Protein AF-A0AAP2G353-F1 (afdb_monomer)

Secondary structure (DSSP, 8-state):
--------------------------------------------EEEEEEEE--SSSSEEEEEEEEETTTT-SEEEEEEEEEEES-TTS-EEEEEEEEEEEEEPTTSS-EEEEEEETT--EEEEEEPTTS-EEEB-TTS-B--SSS--EEEE-

pLDDT: mean 81.73, std 21.87, range [34.41, 98.81]

Organism: NCBI:txid702568

Radius of gyration: 32.62 Å; Cα contacts (8 Å, |Δi|>4): 270; chains: 1; bounding box: 75×42×90 Å

Solvent-accessible surface area (backbone atoms only — not comparable to full-atom values): 9523 Å² total; per-residue (Å²): 134,86,91,84,92,84,84,88,81,91,85,90,86,86,89,83,88,84,82,92,77,94,76,80,92,75,98,78,83,75,83,79,76,80,78,78,76,75,70,79,71,74,81,51,60,49,46,33,40,32,61,30,83,40,97,83,32,73,26,30,41,39,38,40,34,32,36,42,58,95,82,38,61,48,39,47,35,47,36,40,42,32,38,34,66,32,99,91,44,68,45,77,45,79,47,44,37,42,35,40,61,42,70,41,87,101,48,91,47,39,31,41,38,38,38,30,81,87,68,52,76,47,35,28,38,56,42,99,86,64,30,37,32,56,33,41,98,86,62,43,82,64,92,64,95,68,60,50,53,25,41,60,113

Foldseek 3Di:
DDDDDDDDDDDDDDDDDDDDDDDDDDPPDDPDPPPPPPDPPPFAKWKWWDWFDDPQARTWTWIKIFTCVVPDQKDKMKIWTWGAHHPVGIDIDIWIDMWGWDADPPDNWIKIWGQTPVRDIWIWTQDPVRKIFTDDPVNHRDPDPTGRIIGID

InterPro domains:
  IPR007298 NlpE-like, N-terminal domain [PF04170] (48-144)

Mean predicted aligned error: 13.85 Å

Nearest PDB structures (foldseek):
  8t0b-assembly1_A  TM=6.030E-01  e=3.274E-01  Burkholderia pseudomallei
  2jgs-assembly1_D  TM=2.485E-01  e=3.274E-01  Gallus gallus
  2wqa-assembly1_F  TM=3.757E-01  e=2.138E+00  Homo sapiens

Structure (mmCIF, N/CA/C/O backbone):
data_AF-A0AAP2G353-F1
#
_entry.id   AF-A0AAP2G353-F1
#
loop_
_atom_site.group_PDB
_atom_site.id
_atom_site.type_symbol
_atom_site.label_atom_id
_atom_site.label_alt_id
_atom_site.label_comp_id
_atom_site.label_asym_id
_atom_site.label_entity_id
_atom_site.label_seq_id
_atom_site.pdbx_PDB_ins_code
_atom_site.Cartn_x
_atom_site.Cartn_y
_atom_site.Cartn_z
_atom_site.occupancy
_atom_site.B_iso_or_equiv
_atom_site.auth_seq_id
_atom_site.auth_comp_id
_atom_site.auth_asym_id
_atom_site.auth_atom_id
_atom_site.pdbx_PDB_model_num
ATOM 1 N N . MET A 1 1 ? 21.482 29.317 71.791 1.00 37.72 1 MET A N 1
ATOM 2 C CA . MET A 1 1 ? 22.843 29.745 71.408 1.00 37.72 1 MET A CA 1
ATOM 3 C C . MET A 1 1 ? 23.667 28.510 71.078 1.00 37.72 1 MET A C 1
ATOM 5 O O . MET A 1 1 ? 23.858 27.698 71.962 1.00 37.72 1 MET A O 1
ATOM 9 N N . LYS A 1 2 ? 24.090 28.414 69.809 1.00 36.09 2 LYS A N 1
ATOM 10 C CA . LYS A 1 2 ? 25.404 27.967 69.304 1.00 36.09 2 LYS A CA 1
ATOM 11 C C . LYS A 1 2 ? 25.924 26.548 69.633 1.00 36.09 2 LYS A C 1
ATOM 13 O O . LYS A 1 2 ? 26.152 26.178 70.773 1.00 36.09 2 LYS A O 1
ATOM 18 N N . THR A 1 3 ? 26.179 25.845 68.532 1.00 42.16 3 THR A N 1
ATOM 19 C CA . THR A 1 3 ? 27.002 24.652 68.266 1.00 42.16 3 THR A CA 1
ATOM 20 C C . THR A 1 3 ? 28.447 24.703 68.786 1.00 42.16 3 THR A C 1
ATOM 22 O O . THR A 1 3 ? 29.030 25.785 68.776 1.00 42.16 3 THR A O 1
ATOM 25 N N . ALA A 1 4 ? 29.036 23.528 69.070 1.00 44.66 4 ALA A N 1
ATOM 26 C CA . ALA A 1 4 ? 30.378 23.031 68.660 1.00 44.66 4 ALA A CA 1
ATOM 27 C C . ALA A 1 4 ? 30.780 21.866 69.605 1.00 44.66 4 ALA A C 1
ATOM 29 O O . ALA A 1 4 ? 30.671 22.023 70.813 1.00 44.66 4 ALA A O 1
ATOM 30 N N . LEU A 1 5 ? 31.035 20.625 69.171 1.00 53.66 5 LEU A N 1
ATOM 31 C CA . LEU A 1 5 ? 32.110 20.097 68.311 1.00 53.66 5 LEU A CA 1
ATOM 32 C C . LEU A 1 5 ? 33.466 19.998 69.034 1.00 53.66 5 LEU A C 1
ATOM 34 O O . LEU A 1 5 ? 34.157 20.999 69.143 1.00 53.66 5 LEU A O 1
ATOM 38 N N . THR A 1 6 ? 33.837 18.777 69.445 1.00 47.19 6 THR A N 1
ATOM 39 C CA . THR A 1 6 ? 35.203 18.239 69.675 1.00 47.19 6 THR A CA 1
ATOM 40 C C . THR A 1 6 ? 35.042 16.707 69.783 1.00 47.19 6 THR A C 1
ATOM 42 O O . THR A 1 6 ? 34.263 16.236 70.599 1.00 47.19 6 THR A O 1
ATOM 45 N N . SER A 1 7 ? 35.477 15.834 68.873 1.00 42.84 7 SER A N 1
ATOM 46 C CA . SER A 1 7 ? 36.767 15.555 68.222 1.00 42.84 7 SER A CA 1
ATOM 47 C C . SER A 1 7 ? 37.838 14.917 69.126 1.00 42.84 7 SER A C 1
ATOM 49 O O . SER A 1 7 ? 38.440 15.605 69.943 1.00 42.84 7 SER A O 1
ATOM 51 N N . THR A 1 8 ? 38.111 13.635 68.805 1.00 51.09 8 THR A N 1
ATOM 52 C CA . THR A 1 8 ? 39.390 12.874 68.884 1.00 51.09 8 THR A CA 1
ATOM 53 C C . THR A 1 8 ? 39.876 12.454 70.291 1.00 51.09 8 THR A C 1
ATOM 55 O O . THR A 1 8 ? 39.789 13.231 71.228 1.00 51.09 8 THR A O 1
ATOM 58 N N . VAL A 1 9 ? 40.348 11.225 70.573 1.00 49.12 9 VAL A N 1
ATOM 59 C CA . VAL A 1 9 ? 41.568 10.506 70.106 1.00 49.12 9 VAL A CA 1
ATOM 60 C C . VAL A 1 9 ? 41.475 9.043 70.632 1.00 49.12 9 VAL A C 1
ATOM 62 O O . VAL A 1 9 ? 41.136 8.862 71.794 1.00 49.12 9 VAL A O 1
ATOM 65 N N . ILE A 1 10 ? 41.478 8.001 69.780 1.00 55.53 10 ILE A N 1
ATOM 66 C CA . ILE A 1 10 ? 42.587 7.058 69.438 1.00 55.53 10 ILE A CA 1
ATOM 67 C C . ILE A 1 10 ? 43.165 6.271 70.646 1.00 55.53 10 ILE A C 1
ATOM 69 O O . ILE A 1 10 ? 43.566 6.908 71.610 1.00 55.53 10 ILE A O 1
ATOM 73 N N . LEU A 1 11 ? 43.295 4.924 70.556 1.00 49.25 11 LEU A N 1
ATOM 74 C CA . LEU A 1 11 ? 44.585 4.169 70.531 1.00 49.25 11 LEU A CA 1
ATOM 75 C C . LEU A 1 11 ? 44.462 2.635 70.811 1.00 49.25 11 LEU A C 1
ATOM 77 O O . LEU A 1 11 ? 43.963 2.253 71.860 1.00 49.25 11 LEU A O 1
ATOM 81 N N . LEU A 1 12 ? 45.045 1.834 69.889 1.00 51.44 12 LEU A N 1
ATOM 82 C CA . LEU A 1 12 ? 45.759 0.523 69.987 1.00 51.44 12 LEU A CA 1
ATOM 83 C C . LEU A 1 12 ? 45.083 -0.704 70.644 1.00 51.44 12 LEU A C 1
ATOM 85 O O . LEU A 1 12 ? 44.436 -0.593 71.667 1.00 51.44 12 LEU A O 1
ATOM 89 N N . GLY A 1 13 ? 45.268 -1.955 70.206 1.00 48.94 13 GLY A N 1
ATOM 90 C CA . GLY A 1 13 ? 46.153 -2.641 69.247 1.00 48.94 13 GLY A CA 1
ATOM 91 C C . GLY A 1 13 ? 45.751 -4.138 69.268 1.00 48.94 13 GLY A C 1
ATOM 92 O O . GLY A 1 13 ? 45.036 -4.562 70.168 1.00 48.94 13 GLY A O 1
ATOM 93 N N . LEU A 1 14 ? 46.078 -4.975 68.286 1.00 56.44 14 LEU A N 1
ATOM 94 C CA . LEU A 1 14 ? 47.380 -5.631 68.173 1.00 56.44 14 LEU A CA 1
ATOM 95 C C . LEU A 1 14 ? 47.614 -6.142 66.745 1.00 56.44 14 LEU A C 1
ATOM 97 O O . LEU A 1 14 ? 46.710 -6.624 66.066 1.00 56.44 14 LEU A O 1
ATOM 101 N N . LEU A 1 15 ? 48.878 -6.025 66.355 1.00 53.44 15 LEU A N 1
ATOM 102 C CA . LEU A 1 15 ? 49.497 -6.491 65.126 1.00 53.44 15 LEU A CA 1
ATOM 103 C C . LEU A 1 15 ? 49.739 -8.007 65.145 1.00 53.44 15 LEU A C 1
ATOM 105 O O . LEU A 1 15 ? 50.197 -8.543 66.152 1.00 53.44 15 LEU A O 1
ATOM 109 N N . ALA A 1 16 ? 49.590 -8.638 63.981 1.00 41.97 16 ALA A N 1
ATOM 110 C CA . ALA A 1 16 ? 50.463 -9.719 63.529 1.00 41.97 16 ALA A CA 1
ATOM 111 C C . ALA A 1 16 ? 50.714 -9.536 62.018 1.00 41.97 16 ALA A C 1
ATOM 113 O O . ALA A 1 16 ? 49.772 -9.445 61.234 1.00 41.97 16 ALA A O 1
ATOM 114 N N . CYS A 1 17 ? 51.989 -9.400 61.647 1.00 54.00 17 CYS A N 1
ATOM 115 C CA . CYS A 1 17 ? 52.509 -9.373 60.276 1.00 54.00 17 CYS A CA 1
ATOM 116 C C . CYS A 1 17 ? 52.632 -10.799 59.708 1.00 54.00 17 CYS A C 1
ATOM 118 O O . CYS A 1 17 ? 52.832 -11.717 60.493 1.00 54.00 17 CYS A O 1
ATOM 120 N N . GLU A 1 18 ? 52.631 -10.959 58.374 1.00 44.03 18 GLU A N 1
ATOM 121 C CA . GLU A 1 18 ? 53.805 -11.467 57.625 1.00 44.03 18 GLU A CA 1
ATOM 122 C C . GLU A 1 18 ? 53.631 -11.306 56.086 1.00 44.03 18 GLU A C 1
ATOM 124 O O . GLU A 1 18 ? 52.578 -11.587 55.522 1.00 44.03 18 GLU A O 1
ATOM 129 N N . SER A 1 19 ? 54.702 -10.820 55.444 1.00 40.66 19 SER A N 1
ATOM 130 C CA . SER A 1 19 ? 55.177 -10.982 54.049 1.00 40.66 19 SER A CA 1
ATOM 131 C C . SER A 1 19 ? 54.248 -10.856 52.819 1.00 40.66 19 SER A C 1
ATOM 133 O O . SER A 1 19 ? 53.625 -11.803 52.354 1.00 40.66 19 SER A O 1
ATOM 135 N N . LYS A 1 20 ? 54.343 -9.677 52.192 1.00 47.66 20 LYS A N 1
ATOM 136 C CA . LYS A 1 20 ? 54.650 -9.397 50.770 1.00 47.66 20 LYS A CA 1
ATOM 137 C C . LYS A 1 20 ? 54.786 -10.605 49.815 1.00 47.66 20 LYS A C 1
ATOM 139 O O . LYS A 1 20 ? 55.815 -11.260 49.866 1.00 47.66 20 LYS A O 1
ATOM 144 N N . GLU A 1 21 ? 53.878 -10.712 48.835 1.00 45.84 21 GLU A N 1
ATOM 145 C CA . GLU A 1 21 ? 54.185 -11.019 47.423 1.00 45.84 21 GLU A CA 1
ATOM 146 C C . GLU A 1 21 ? 53.210 -10.274 46.490 1.00 45.84 21 GLU A C 1
ATOM 148 O O . GLU A 1 21 ? 51.998 -10.254 46.688 1.00 45.84 21 GLU A O 1
ATOM 153 N N . THR A 1 22 ? 53.756 -9.598 45.480 1.00 47.44 22 THR A N 1
ATOM 154 C CA . THR A 1 22 ? 53.028 -9.036 44.337 1.00 47.44 22 THR A CA 1
ATOM 155 C C . THR A 1 22 ? 52.411 -10.156 43.506 1.00 47.44 22 THR A C 1
ATOM 157 O O . THR A 1 22 ? 53.167 -10.938 42.942 1.00 47.44 22 THR A O 1
ATOM 160 N N . HIS A 1 23 ? 51.085 -10.198 43.337 1.00 34.41 23 HIS A N 1
ATOM 161 C CA . HIS A 1 23 ? 50.465 -11.005 42.281 1.00 34.41 23 HIS A CA 1
ATOM 162 C C . HIS A 1 23 ? 49.157 -10.372 41.764 1.00 34.41 23 HIS A C 1
ATOM 164 O O . HIS A 1 23 ? 48.163 -10.273 42.472 1.00 34.41 23 HIS A O 1
ATOM 170 N N . HIS A 1 24 ? 49.235 -9.897 40.520 1.00 35.91 24 HIS A N 1
ATOM 171 C CA . HIS A 1 24 ? 48.203 -9.772 39.484 1.00 35.91 24 HIS A CA 1
ATOM 172 C C . HIS A 1 24 ? 46.718 -9.708 39.900 1.00 35.91 24 HIS A C 1
ATOM 174 O O . HIS A 1 24 ? 46.110 -10.703 40.286 1.00 35.91 24 HIS A O 1
ATOM 180 N N . THR A 1 25 ? 46.102 -8.549 39.645 1.00 37.38 25 THR A N 1
ATOM 181 C CA . THR A 1 25 ? 44.652 -8.377 39.477 1.00 37.38 25 THR A CA 1
ATOM 182 C C . THR A 1 25 ? 44.080 -9.454 38.550 1.00 37.38 25 THR A C 1
ATOM 184 O O . THR A 1 25 ? 44.423 -9.491 37.368 1.00 37.38 25 THR A O 1
ATOM 187 N N . SER A 1 26 ? 43.169 -10.280 39.068 1.00 42.38 26 SER A N 1
ATOM 188 C CA . SER A 1 26 ? 42.239 -11.069 38.256 1.00 42.38 26 SER A CA 1
ATOM 189 C C . SER A 1 26 ? 40.837 -10.455 38.378 1.00 42.38 26 SER A C 1
ATOM 191 O O . SER A 1 26 ? 40.311 -10.361 39.489 1.00 42.38 26 SER A O 1
ATOM 193 N N . PRO A 1 27 ? 40.230 -9.988 37.276 1.00 41.75 27 PRO A N 1
ATOM 194 C CA . PRO A 1 27 ? 38.911 -9.371 37.270 1.00 41.75 27 PRO A CA 1
ATOM 195 C C . PRO A 1 27 ? 37.835 -10.460 37.216 1.00 41.75 27 PRO A C 1
ATOM 197 O O . PRO A 1 27 ? 37.289 -10.754 36.156 1.00 41.75 27 PRO A O 1
ATOM 200 N N . ALA A 1 28 ? 37.539 -11.084 38.352 1.00 46.34 28 ALA A N 1
ATOM 201 C CA . ALA A 1 28 ? 36.513 -12.120 38.435 1.00 46.34 28 ALA A CA 1
ATOM 202 C C . ALA A 1 28 ? 35.732 -12.047 39.752 1.00 46.34 28 ALA A C 1
ATOM 204 O O . ALA A 1 28 ? 35.604 -13.041 40.452 1.00 46.34 28 ALA A O 1
ATOM 205 N N . ASP A 1 29 ? 35.208 -10.868 40.084 1.00 45.56 29 ASP A N 1
ATOM 206 C CA . ASP A 1 29 ? 34.018 -10.776 40.933 1.00 45.56 29 ASP A CA 1
ATOM 207 C C . ASP A 1 29 ? 33.260 -9.483 40.603 1.00 45.56 29 ASP A C 1
ATOM 209 O O . ASP A 1 29 ? 33.423 -8.434 41.224 1.00 45.56 29 ASP A O 1
ATOM 213 N N . ARG A 1 30 ? 32.510 -9.519 39.497 1.00 48.81 30 ARG A N 1
ATOM 214 C CA . ARG A 1 30 ? 31.471 -8.527 39.218 1.00 48.81 30 ARG A CA 1
ATOM 215 C C . ARG A 1 30 ? 30.159 -9.172 39.617 1.00 48.81 30 ARG A C 1
ATOM 217 O O . ARG A 1 30 ? 29.706 -10.099 38.945 1.00 48.81 30 ARG A O 1
ATOM 224 N N . GLN A 1 31 ? 29.584 -8.672 40.707 1.00 51.06 31 GLN A N 1
ATOM 225 C CA . GLN A 1 31 ? 28.203 -8.930 41.088 1.00 51.06 31 GLN A CA 1
ATOM 226 C C . GLN A 1 31 ? 27.328 -8.782 39.837 1.00 51.06 31 GLN A C 1
ATOM 228 O O . GLN A 1 31 ? 27.306 -7.727 39.202 1.00 51.06 31 GLN A O 1
ATOM 233 N N . ARG A 1 32 ? 26.681 -9.883 39.440 1.00 51.81 32 ARG A N 1
ATOM 234 C CA . ARG A 1 32 ? 25.669 -9.892 38.386 1.00 51.81 32 ARG A CA 1
ATOM 235 C C . ARG A 1 32 ? 24.468 -9.119 38.904 1.00 51.81 32 ARG A C 1
ATOM 237 O O . ARG A 1 32 ? 23.669 -9.643 39.671 1.00 51.81 32 ARG A O 1
ATOM 244 N N . GLU A 1 33 ? 24.371 -7.872 38.484 1.00 58.88 33 GLU A N 1
ATOM 245 C CA . GLU A 1 33 ? 23.101 -7.177 38.401 1.00 58.88 33 GLU A CA 1
ATOM 246 C C . GLU A 1 33 ? 22.313 -7.879 37.286 1.00 58.88 33 GLU A C 1
ATOM 248 O O . GLU A 1 33 ? 22.695 -7.841 36.113 1.00 58.88 33 GLU A O 1
ATOM 253 N N . GLU A 1 34 ? 21.293 -8.650 37.663 1.00 54.16 34 GLU A N 1
ATOM 254 C CA . GLU A 1 34 ? 20.318 -9.173 36.713 1.00 54.16 34 GLU A CA 1
ATOM 255 C C . GLU A 1 34 ? 19.596 -7.974 36.102 1.00 54.16 34 GLU A C 1
ATOM 257 O O . GLU A 1 34 ? 18.683 -7.402 36.697 1.00 54.16 34 GLU A O 1
ATOM 262 N N . VAL A 1 35 ? 20.030 -7.565 34.910 1.00 53.06 35 VAL A N 1
ATOM 263 C CA . VAL A 1 35 ? 19.239 -6.673 34.071 1.00 53.06 35 VAL A CA 1
ATOM 264 C C . VAL A 1 35 ? 17.980 -7.450 33.718 1.00 53.06 35 VAL A C 1
ATOM 266 O O . VAL A 1 35 ? 17.992 -8.342 32.869 1.00 53.06 35 VAL A O 1
ATOM 269 N N . ASN A 1 36 ? 16.892 -7.124 34.406 1.00 52.66 36 ASN A N 1
ATOM 270 C CA . ASN A 1 36 ? 15.557 -7.450 33.951 1.00 52.66 36 ASN A CA 1
ATOM 271 C C . ASN A 1 36 ? 15.355 -6.673 32.642 1.00 52.66 36 ASN A C 1
ATOM 273 O O . ASN A 1 36 ? 14.950 -5.512 32.651 1.00 52.66 36 ASN A O 1
ATOM 277 N N . LEU A 1 37 ? 15.702 -7.297 31.513 1.00 55.59 37 LEU A N 1
ATOM 278 C CA . LEU A 1 37 ? 15.231 -6.896 30.189 1.00 55.59 37 LEU A CA 1
ATOM 279 C C . LEU A 1 37 ? 13.743 -7.255 30.131 1.00 55.59 37 LEU A C 1
ATOM 281 O O . LEU A 1 37 ? 13.329 -8.227 29.503 1.00 55.59 37 LEU A O 1
ATOM 285 N N . GLY A 1 38 ? 12.954 -6.512 30.907 1.00 45.56 38 GLY A N 1
ATOM 286 C CA . GLY A 1 38 ? 11.512 -6.504 30.804 1.00 45.56 38 GLY A CA 1
ATOM 287 C C . GLY A 1 38 ? 11.145 -5.965 29.431 1.00 45.56 38 GLY A C 1
ATOM 288 O O . GLY A 1 38 ? 11.524 -4.849 29.092 1.00 45.56 38 GLY A O 1
ATOM 289 N N . GLY A 1 39 ? 10.423 -6.784 28.672 1.00 43.44 39 GLY A N 1
ATOM 290 C CA . GLY A 1 39 ? 9.845 -6.417 27.389 1.00 43.44 39 GLY A CA 1
ATOM 291 C C . GLY A 1 39 ? 10.804 -6.614 26.225 1.00 43.44 39 GLY A C 1
ATOM 292 O O . GLY A 1 39 ? 11.430 -5.673 25.754 1.00 43.44 39 GLY A O 1
ATOM 293 N N . LEU A 1 40 ? 10.833 -7.828 25.674 1.00 49.38 40 LEU A N 1
ATOM 294 C CA . LEU A 1 40 ? 10.749 -7.900 24.221 1.00 49.38 40 LEU A CA 1
ATOM 295 C C . LEU A 1 40 ? 9.408 -7.232 23.900 1.00 49.38 40 LEU A C 1
ATOM 297 O O . LEU A 1 40 ? 8.367 -7.828 24.170 1.00 49.38 40 LEU A O 1
ATOM 301 N N . GLU A 1 41 ? 9.416 -5.966 23.483 1.00 56.28 41 GLU A N 1
ATOM 302 C CA . GLU A 1 41 ? 8.243 -5.410 22.819 1.00 56.28 41 GLU A CA 1
ATOM 303 C C . GLU A 1 41 ? 7.987 -6.344 21.639 1.00 56.28 41 GLU A C 1
ATOM 305 O O . GLU A 1 41 ? 8.822 -6.461 20.739 1.00 56.28 41 GLU A O 1
ATOM 310 N N . GLU A 1 42 ? 6.914 -7.136 21.715 1.00 60.34 42 GLU A N 1
ATOM 311 C CA . GLU A 1 42 ? 6.455 -7.898 20.565 1.00 60.34 42 GLU A CA 1
ATOM 312 C C . GLU A 1 42 ? 6.231 -6.868 19.466 1.00 60.34 42 GLU A C 1
ATOM 314 O O . GLU A 1 42 ? 5.350 -6.019 19.574 1.00 60.34 42 GLU A O 1
ATOM 319 N N . SER A 1 43 ? 7.100 -6.889 18.456 1.00 66.12 43 SER A N 1
ATOM 320 C CA . SER A 1 43 ? 7.017 -5.985 17.323 1.00 66.12 43 SER A CA 1
ATOM 321 C C . SER A 1 43 ? 5.664 -6.226 16.665 1.00 66.12 43 SER A C 1
ATOM 323 O O . SER A 1 43 ? 5.436 -7.262 16.036 1.00 66.12 43 SER A O 1
ATOM 325 N N . ASN A 1 44 ? 4.747 -5.299 16.868 1.00 90.00 44 ASN A N 1
ATOM 326 C CA . ASN A 1 44 ? 3.345 -5.496 16.577 1.00 90.00 44 ASN A CA 1
ATOM 327 C C . ASN A 1 44 ? 3.036 -4.930 15.192 1.00 90.00 44 ASN A C 1
ATOM 329 O O . ASN A 1 44 ? 2.467 -3.854 15.021 1.00 90.00 44 ASN A O 1
ATOM 333 N N . TRP A 1 45 ? 3.513 -5.667 14.196 1.00 95.06 45 TRP A N 1
ATOM 334 C CA . TRP A 1 45 ? 3.391 -5.315 12.792 1.00 95.06 45 TRP A CA 1
ATOM 335 C C . TRP A 1 45 ? 2.266 -6.106 12.140 1.00 95.06 45 TRP A C 1
ATOM 337 O O . TRP A 1 45 ? 2.218 -7.333 12.232 1.00 95.06 45 TRP A O 1
ATOM 347 N N . VAL A 1 46 ? 1.403 -5.408 11.408 1.00 96.88 46 VAL A N 1
ATOM 348 C CA . VAL A 1 46 ? 0.403 -6.027 10.534 1.00 96.88 46 VAL A CA 1
ATOM 349 C C . VAL A 1 46 ? 0.880 -5.924 9.095 1.00 96.88 46 VAL A C 1
ATOM 351 O O . VAL A 1 46 ? 1.221 -4.840 8.631 1.00 96.88 46 VAL A O 1
ATOM 354 N N . THR A 1 47 ? 0.902 -7.051 8.383 1.00 98.06 47 THR A N 1
ATOM 355 C CA . THR A 1 47 ? 1.390 -7.114 7.000 1.00 98.06 47 THR A CA 1
ATOM 356 C C . THR A 1 47 ? 0.242 -7.290 6.012 1.00 98.06 47 THR A C 1
ATOM 358 O O . THR A 1 47 ? -0.624 -8.147 6.191 1.00 98.06 47 THR A O 1
ATOM 361 N N . TYR A 1 48 ? 0.281 -6.521 4.928 1.00 98.62 48 TYR A N 1
ATOM 362 C CA . TYR A 1 48 ? -0.602 -6.631 3.774 1.00 98.62 48 TYR A 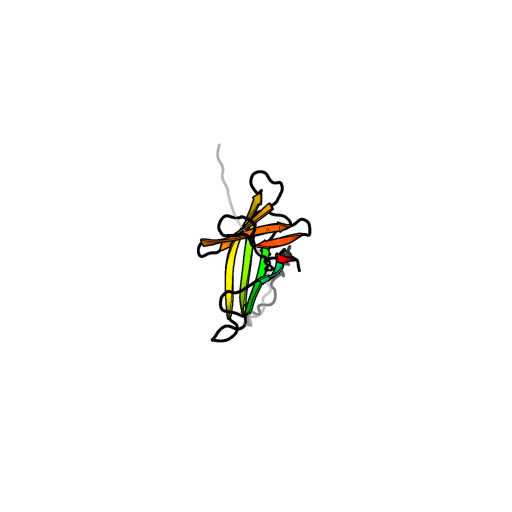CA 1
ATOM 363 C C . TYR A 1 48 ? 0.226 -6.889 2.522 1.00 98.62 48 TYR A C 1
ATOM 365 O O . TYR A 1 48 ? 1.282 -6.286 2.346 1.00 98.62 48 TYR A O 1
ATOM 373 N N . GLN A 1 49 ? -0.248 -7.761 1.634 1.00 98.69 49 GLN A N 1
ATOM 374 C CA . GLN A 1 49 ? 0.421 -8.037 0.364 1.00 98.69 49 GLN A CA 1
ATOM 375 C C . GLN A 1 49 ? -0.562 -8.185 -0.791 1.00 98.69 49 GLN A C 1
ATOM 377 O O . GLN A 1 49 ? -1.649 -8.745 -0.646 1.00 98.69 49 GLN A O 1
ATOM 382 N N . GLY A 1 50 ? -0.140 -7.782 -1.982 1.00 98.38 50 GLY A N 1
ATOM 383 C CA . GLY A 1 50 ? -0.905 -7.998 -3.202 1.00 98.38 50 GLY A CA 1
ATOM 384 C C . GLY A 1 50 ? -0.077 -7.754 -4.452 1.00 98.38 50 GLY A C 1
ATOM 385 O O . GLY A 1 50 ? 1.081 -7.350 -4.390 1.00 98.38 50 GLY A O 1
ATOM 386 N N . SER A 1 51 ? -0.677 -8.019 -5.607 1.00 98.25 51 SER A N 1
ATOM 387 C CA . SER A 1 51 ? -0.099 -7.660 -6.899 1.00 98.25 51 SER A CA 1
ATOM 388 C C . SER A 1 51 ? -1.051 -6.725 -7.618 1.00 98.25 51 SER A C 1
ATOM 390 O O . SER A 1 51 ? -2.227 -7.061 -7.785 1.00 98.25 51 SER A O 1
ATOM 392 N N . ILE A 1 52 ? -0.530 -5.581 -8.051 1.00 97.75 52 ILE A N 1
ATOM 393 C CA . ILE A 1 52 ? -1.292 -4.565 -8.774 1.00 97.75 52 ILE A CA 1
ATOM 394 C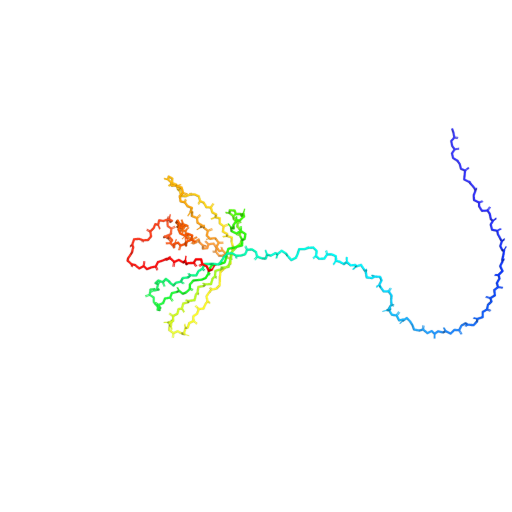 C . ILE A 1 52 ? -0.785 -4.419 -10.218 1.00 97.75 52 ILE A C 1
ATOM 396 O O . ILE A 1 52 ? 0.361 -4.784 -10.514 1.00 97.75 52 ILE A O 1
ATOM 400 N N . PRO A 1 53 ? -1.615 -3.886 -11.131 1.00 97.56 53 PRO A N 1
ATOM 401 C CA . PRO A 1 53 ? -1.212 -3.591 -12.496 1.00 97.56 53 PRO A CA 1
ATOM 402 C C . PRO A 1 53 ? -0.011 -2.656 -12.571 1.00 97.56 53 PRO A C 1
ATOM 404 O O . PRO A 1 53 ? 0.100 -1.699 -11.807 1.00 97.56 53 PRO A O 1
ATOM 407 N N . CYS A 1 54 ? 0.835 -2.902 -13.564 1.00 96.25 54 CYS A N 1
ATOM 408 C CA . CYS A 1 54 ? 1.956 -2.049 -13.918 1.00 96.25 54 CYS A CA 1
ATOM 409 C C . CYS A 1 54 ? 1.788 -1.562 -15.359 1.00 96.25 54 CYS A C 1
ATOM 411 O O . CYS A 1 54 ? 1.303 -2.305 -16.212 1.00 96.25 54 CYS A O 1
ATOM 413 N N . ALA A 1 55 ? 2.151 -0.310 -15.633 1.00 93.69 55 ALA A N 1
ATOM 414 C CA . ALA A 1 55 ? 1.976 0.275 -16.962 1.00 93.69 55 ALA A CA 1
ATOM 415 C C . ALA A 1 55 ? 3.012 -0.246 -17.976 1.00 93.69 55 ALA A C 1
ATOM 417 O O . ALA A 1 55 ? 2.702 -0.405 -19.155 1.00 93.69 55 ALA A O 1
ATOM 418 N N . ASP A 1 56 ? 4.235 -0.497 -17.514 1.00 93.81 56 ASP A N 1
ATOM 419 C CA . ASP A 1 56 ? 5.421 -0.804 -18.320 1.00 93.81 56 ASP A CA 1
ATOM 420 C C . ASP A 1 56 ? 6.233 -1.995 -17.773 1.00 93.81 56 ASP A C 1
ATOM 422 O O . ASP A 1 56 ? 7.381 -2.214 -18.161 1.00 93.81 56 ASP A O 1
ATOM 426 N N . CYS A 1 57 ? 5.622 -2.785 -16.892 1.00 96.44 57 CYS A N 1
ATOM 427 C CA . CYS A 1 57 ? 6.157 -4.030 -16.355 1.00 96.44 57 CYS A CA 1
ATOM 428 C C . CYS A 1 57 ? 5.025 -5.058 -16.191 1.00 96.44 57 CYS A C 1
ATOM 430 O O . CYS A 1 57 ? 3.867 -4.758 -16.480 1.00 96.44 57 CYS A O 1
ATOM 432 N N . GLU A 1 58 ? 5.324 -6.287 -15.774 1.00 97.38 58 GLU A N 1
ATOM 433 C CA . GLU A 1 58 ? 4.302 -7.337 -15.666 1.00 97.38 58 GLU A CA 1
ATOM 434 C C . GLU A 1 58 ? 3.285 -7.039 -14.557 1.00 97.38 58 GLU A C 1
ATOM 436 O O . GLU A 1 58 ? 2.086 -7.263 -14.728 1.00 97.38 58 GLU A O 1
ATOM 441 N N . ARG A 1 59 ? 3.772 -6.556 -13.409 1.00 98.31 59 ARG A N 1
ATOM 442 C CA . ARG A 1 59 ? 2.999 -6.201 -12.208 1.00 98.31 59 ARG A CA 1
ATOM 443 C C . ARG A 1 59 ? 3.916 -5.570 -11.169 1.00 98.31 59 ARG A C 1
ATOM 445 O O . ARG A 1 59 ? 5.137 -5.711 -11.244 1.00 98.31 59 ARG A O 1
ATOM 452 N N . ILE A 1 60 ? 3.312 -4.940 -10.170 1.00 98.62 60 ILE A N 1
ATOM 453 C CA . ILE A 1 60 ? 4.009 -4.521 -8.956 1.00 98.62 60 ILE A CA 1
ATOM 454 C C . ILE A 1 60 ? 3.543 -5.437 -7.826 1.00 98.62 60 ILE A C 1
ATOM 456 O O . ILE A 1 60 ? 2.349 -5.486 -7.525 1.00 98.62 60 ILE A O 1
ATOM 460 N N . GLU A 1 61 ? 4.462 -6.191 -7.227 1.00 98.69 61 GLU A N 1
ATOM 461 C CA . GLU A 1 61 ? 4.213 -6.864 -5.951 1.00 98.69 61 GLU A CA 1
ATOM 462 C C . GLU A 1 61 ? 4.393 -5.844 -4.827 1.00 98.69 61 GLU A C 1
ATOM 464 O O . GLU A 1 61 ? 5.455 -5.235 -4.701 1.00 98.69 61 GLU A O 1
ATOM 469 N N . ILE A 1 62 ? 3.338 -5.638 -4.044 1.00 98.62 62 ILE A N 1
ATOM 470 C CA . ILE A 1 62 ? 3.308 -4.700 -2.925 1.00 98.62 62 ILE A CA 1
ATOM 471 C C . ILE A 1 62 ? 3.300 -5.490 -1.625 1.00 98.62 62 ILE A C 1
ATOM 473 O O . ILE A 1 62 ? 2.487 -6.402 -1.462 1.00 98.62 62 ILE A O 1
ATOM 477 N N . GLU A 1 63 ? 4.150 -5.081 -0.690 1.00 98.81 63 GLU A N 1
ATOM 478 C CA . GLU A 1 63 ? 4.076 -5.443 0.721 1.00 98.81 63 GLU A CA 1
ATOM 479 C C . GLU A 1 63 ? 4.071 -4.173 1.571 1.00 98.81 63 GLU A C 1
ATOM 481 O O . GLU A 1 63 ? 4.949 -3.327 1.425 1.00 98.81 63 GLU A O 1
ATOM 486 N N . ILE A 1 64 ? 3.089 -4.053 2.460 1.00 98.75 64 ILE A N 1
ATOM 487 C CA . ILE A 1 64 ? 2.996 -2.979 3.449 1.00 98.75 64 ILE A CA 1
ATOM 488 C C . ILE A 1 64 ? 3.027 -3.617 4.826 1.00 98.75 64 ILE A C 1
ATOM 490 O O . ILE A 1 64 ? 2.242 -4.527 5.096 1.00 98.75 64 ILE A O 1
ATOM 494 N N . ARG A 1 65 ? 3.878 -3.109 5.709 1.00 98.44 65 ARG A N 1
ATOM 495 C CA . ARG A 1 65 ? 3.881 -3.451 7.130 1.00 98.44 65 ARG A CA 1
ATOM 496 C C . ARG A 1 65 ? 3.515 -2.207 7.919 1.00 98.44 65 ARG A C 1
ATOM 498 O O . ARG A 1 65 ? 4.147 -1.180 7.726 1.00 98.44 65 ARG A O 1
ATOM 505 N N . LEU A 1 66 ? 2.503 -2.299 8.773 1.00 98.12 66 LEU A N 1
ATOM 506 C CA . LEU A 1 66 ? 2.037 -1.201 9.621 1.00 98.12 66 LEU A CA 1
ATOM 507 C C . LEU A 1 66 ? 2.352 -1.521 11.079 1.00 98.12 66 LEU A C 1
ATOM 509 O O . LEU A 1 66 ? 1.873 -2.533 11.599 1.00 98.12 66 LEU A O 1
ATOM 513 N N . GLU A 1 67 ? 3.136 -0.673 11.731 1.00 97.25 67 GLU A N 1
ATOM 514 C CA . GLU A 1 67 ? 3.465 -0.806 13.147 1.00 97.25 67 GLU A CA 1
ATOM 515 C C . GLU A 1 67 ? 2.294 -0.343 14.020 1.00 97.25 67 GLU A C 1
ATOM 517 O O . GLU A 1 67 ? 1.698 0.701 13.770 1.00 97.25 67 GLU A O 1
ATOM 522 N N . ASN A 1 68 ? 1.954 -1.099 15.061 1.00 91.56 68 ASN A N 1
ATOM 523 C CA . ASN A 1 68 ? 0.921 -0.759 16.044 1.00 91.56 68 ASN A CA 1
ATOM 524 C C . ASN A 1 68 ? -0.499 -0.560 15.487 1.00 91.56 68 ASN A C 1
ATOM 526 O O . ASN A 1 68 ? -1.352 0.019 16.155 1.00 91.56 68 ASN A O 1
ATOM 530 N N . TYR A 1 69 ? -0.787 -1.114 14.307 1.00 91.56 69 TYR A N 1
ATOM 531 C CA . TYR A 1 69 ? -2.048 -0.907 13.583 1.00 91.56 69 TYR A CA 1
ATOM 532 C C . TYR A 1 69 ? -3.321 -1.315 14.343 1.00 91.56 69 TYR A C 1
ATOM 534 O O . TYR A 1 69 ? -4.369 -0.699 14.167 1.00 91.56 69 TYR A O 1
ATOM 542 N N . GLU A 1 70 ? -3.258 -2.346 15.188 1.00 89.31 70 GLU A N 1
ATOM 543 C CA . GLU A 1 70 ? -4.432 -2.826 15.939 1.00 89.31 70 GLU A CA 1
ATOM 544 C C . GLU A 1 70 ? -4.738 -1.981 17.190 1.00 89.31 70 GLU A C 1
ATOM 546 O O . GLU A 1 70 ? -5.817 -2.088 17.775 1.00 89.31 70 GLU A O 1
ATOM 551 N N . GLN A 1 71 ? -3.792 -1.153 17.631 1.00 89.56 71 GLN A N 1
ATOM 552 C CA . GLN A 1 71 ? -3.823 -0.443 18.911 1.00 89.56 71 GLN A CA 1
ATOM 553 C C . GLN A 1 71 ? -3.856 1.065 18.705 1.00 89.56 71 GLN A C 1
ATOM 555 O O . GLN A 1 71 ? -4.454 1.789 19.504 1.00 89.56 71 GLN A O 1
ATOM 560 N N . GLU A 1 72 ? -3.221 1.538 17.639 1.00 92.00 72 GLU A N 1
ATOM 561 C CA . GLU A 1 72 ? -3.010 2.943 17.351 1.00 92.00 72 GLU A CA 1
ATOM 562 C C . GLU A 1 72 ? -3.639 3.320 16.009 1.00 92.00 72 GLU A C 1
ATOM 564 O O . GLU A 1 72 ? -3.801 2.515 15.097 1.00 92.00 72 GLU A O 1
ATOM 569 N N . ARG A 1 73 ? -4.037 4.590 15.889 1.00 93.94 73 ARG A N 1
ATOM 570 C CA . ARG A 1 73 ? -4.589 5.141 14.639 1.00 93.94 73 ARG A CA 1
ATOM 571 C C . ARG A 1 73 ? -3.519 5.770 13.750 1.00 93.94 73 ARG A C 1
ATOM 573 O O . ARG A 1 73 ? -3.858 6.404 12.756 1.00 93.94 73 ARG A O 1
ATOM 580 N N . SER A 1 74 ? -2.261 5.641 14.130 1.00 96.56 74 SER A N 1
ATOM 581 C CA . SER A 1 74 ? -1.096 6.166 13.435 1.00 96.56 74 SER A CA 1
ATOM 582 C C . SER A 1 74 ? 0.129 5.399 13.905 1.00 96.56 74 SER A C 1
ATOM 584 O O . SER A 1 74 ? 0.129 4.908 15.028 1.00 96.56 74 SER A O 1
ATOM 586 N N . GLY A 1 75 ? 1.170 5.353 13.091 1.00 96.69 75 GLY A N 1
ATOM 587 C CA . GLY A 1 75 ? 2.429 4.698 13.433 1.00 96.69 75 GLY A CA 1
ATOM 588 C C . GLY A 1 75 ? 3.398 4.781 12.265 1.00 96.69 75 GLY A C 1
ATOM 589 O O . GLY A 1 75 ? 3.170 5.553 11.332 1.00 96.69 75 GLY A O 1
ATOM 590 N N . GLU A 1 76 ? 4.450 3.974 12.292 1.00 97.94 76 GLU A N 1
ATOM 591 C CA . GLU A 1 76 ? 5.390 3.853 11.178 1.00 97.94 76 GLU A CA 1
ATOM 592 C C . GLU A 1 76 ? 4.993 2.706 10.235 1.00 97.94 76 GLU A C 1
ATOM 594 O O . GLU A 1 76 ? 4.243 1.790 10.597 1.00 97.94 76 GLU A O 1
ATOM 599 N N . PHE A 1 77 ? 5.473 2.763 8.995 1.00 98.50 77 PHE A N 1
ATOM 600 C CA . PHE A 1 77 ? 5.294 1.700 8.017 1.00 98.50 77 PHE A CA 1
ATOM 601 C C . PHE A 1 77 ? 6.572 1.387 7.236 1.00 98.50 77 PHE A C 1
ATOM 603 O O . PHE A 1 77 ? 7.379 2.273 6.945 1.00 98.50 77 PHE A O 1
ATOM 610 N N . ASP A 1 78 ? 6.653 0.134 6.788 1.00 98.56 78 ASP A N 1
ATOM 611 C CA . ASP A 1 78 ? 7.566 -0.308 5.734 1.00 98.56 78 ASP A CA 1
ATOM 612 C C . ASP A 1 78 ? 6.749 -0.617 4.472 1.00 98.56 78 ASP A C 1
ATOM 614 O O . ASP A 1 78 ? 5.755 -1.346 4.529 1.00 98.56 78 ASP A O 1
ATOM 618 N N . LEU A 1 79 ? 7.163 -0.089 3.322 1.00 98.75 79 LEU A N 1
ATOM 619 C CA . LEU A 1 79 ? 6.583 -0.382 2.011 1.00 98.75 79 LEU A CA 1
ATOM 620 C C . LEU A 1 79 ? 7.655 -0.936 1.076 1.00 98.75 79 LEU A C 1
ATOM 622 O O . LEU A 1 79 ? 8.666 -0.284 0.812 1.00 98.75 79 LEU A O 1
ATOM 626 N N . TYR A 1 80 ? 7.371 -2.098 0.499 1.00 98.81 80 TYR A N 1
ATOM 627 C CA . TYR A 1 80 ? 8.178 -2.726 -0.538 1.00 98.81 80 TYR A CA 1
ATOM 628 C C . TYR A 1 80 ? 7.363 -2.813 -1.828 1.00 98.81 80 TYR A C 1
ATOM 630 O O . TYR A 1 80 ? 6.297 -3.428 -1.863 1.00 98.81 80 TYR A O 1
ATOM 638 N N . GLU A 1 81 ? 7.875 -2.208 -2.897 1.00 98.69 81 GLU A N 1
ATOM 639 C CA . GLU A 1 81 ? 7.286 -2.239 -4.238 1.00 98.69 81 GLU A CA 1
ATOM 640 C C . GLU A 1 81 ? 8.259 -2.953 -5.184 1.00 98.69 81 GLU A C 1
ATOM 642 O O . GLU A 1 81 ? 9.266 -2.377 -5.608 1.00 98.69 81 GLU A O 1
ATOM 647 N N . THR A 1 82 ? 7.977 -4.212 -5.521 1.00 98.69 82 THR A N 1
ATOM 648 C CA . THR A 1 82 ? 8.777 -4.990 -6.478 1.00 98.69 82 THR A CA 1
ATOM 649 C C . THR A 1 82 ? 8.150 -4.922 -7.862 1.00 98.69 82 THR A C 1
ATOM 651 O O . THR A 1 82 ? 7.097 -5.500 -8.121 1.00 98.69 82 THR A O 1
ATOM 654 N N . TYR A 1 83 ? 8.817 -4.210 -8.763 1.00 98.38 83 TYR A N 1
ATOM 655 C CA . TYR A 1 83 ? 8.463 -4.077 -10.170 1.00 98.38 83 TYR A CA 1
ATOM 656 C C . TYR A 1 83 ? 8.975 -5.312 -10.910 1.00 98.38 83 TYR A C 1
ATOM 658 O O . TYR A 1 83 ? 10.187 -5.472 -11.074 1.00 98.38 83 TYR A O 1
ATOM 666 N N . VAL A 1 84 ? 8.064 -6.189 -11.327 1.00 98.56 84 VAL A N 1
ATOM 667 C CA . VAL A 1 84 ? 8.395 -7.488 -11.931 1.00 98.56 84 VAL A CA 1
ATOM 668 C C . VAL A 1 84 ? 8.418 -7.385 -13.453 1.00 98.56 84 VAL A C 1
ATOM 670 O O . VAL A 1 84 ? 7.527 -6.783 -14.052 1.00 98.56 84 VAL A O 1
ATOM 673 N N . GLY A 1 85 ? 9.422 -7.986 -14.090 1.00 97.06 85 GLY A N 1
ATOM 674 C CA . GLY A 1 85 ? 9.531 -8.059 -15.548 1.00 97.06 85 GLY A CA 1
ATOM 675 C C . GLY A 1 85 ? 9.885 -6.726 -16.213 1.00 97.06 85 GLY A C 1
ATOM 676 O O . GLY A 1 85 ? 9.424 -6.442 -17.318 1.00 97.06 85 GLY A O 1
ATOM 677 N N . THR A 1 86 ? 10.681 -5.877 -15.551 1.00 95.69 86 THR A N 1
ATOM 678 C CA . THR A 1 86 ? 11.189 -4.644 -16.179 1.00 95.69 86 THR A CA 1
ATOM 679 C C . THR A 1 86 ? 12.298 -4.945 -17.199 1.00 95.69 86 THR A C 1
ATOM 681 O O . THR A 1 86 ? 12.846 -6.049 -17.243 1.00 95.69 86 THR A O 1
ATOM 684 N N . ARG A 1 87 ? 12.689 -3.945 -18.007 1.00 94.56 87 ARG A N 1
ATOM 685 C CA . ARG A 1 87 ? 13.757 -4.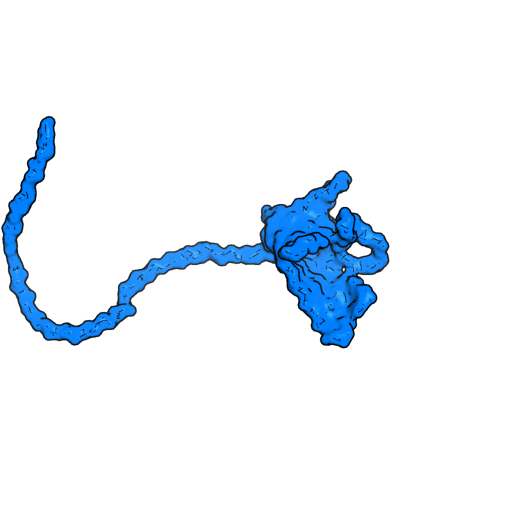076 -19.022 1.00 94.56 87 ARG A CA 1
ATOM 686 C C . ARG A 1 87 ? 15.083 -4.599 -18.452 1.00 94.56 87 ARG A C 1
ATOM 688 O O . ARG A 1 87 ? 15.792 -5.311 -19.157 1.00 94.56 87 ARG A O 1
ATOM 695 N N . ASP A 1 88 ? 15.415 -4.224 -17.217 1.00 94.69 88 ASP A N 1
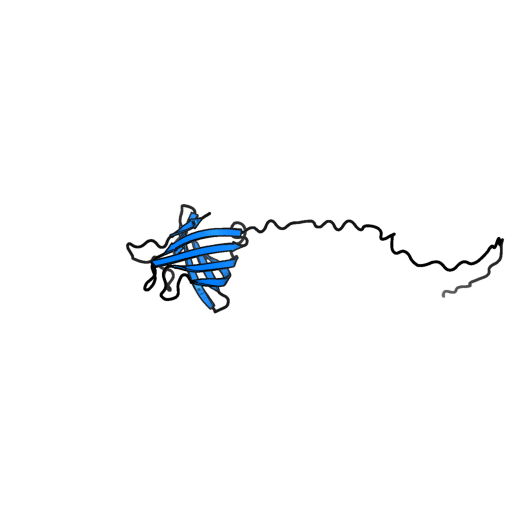ATOM 696 C CA . ASP A 1 88 ? 16.678 -4.582 -16.556 1.00 94.69 88 ASP A CA 1
ATOM 697 C C . ASP A 1 88 ? 16.499 -5.701 -15.505 1.00 94.69 88 ASP A C 1
ATOM 699 O O . ASP A 1 88 ? 17.404 -5.952 -14.711 1.00 94.69 88 ASP A O 1
ATOM 703 N N . GLY A 1 89 ? 15.352 -6.392 -15.516 1.00 95.88 89 GLY A N 1
ATOM 704 C CA . GLY A 1 89 ? 14.978 -7.406 -14.527 1.00 95.88 89 GLY A CA 1
ATOM 705 C C . GLY A 1 89 ? 14.115 -6.852 -13.394 1.00 95.88 89 GLY A C 1
ATOM 706 O O . GLY A 1 89 ? 13.669 -5.704 -13.431 1.00 95.88 89 GLY A O 1
ATOM 707 N N . ASP A 1 90 ? 13.840 -7.679 -12.393 1.00 98.12 90 ASP A N 1
ATOM 708 C CA . ASP A 1 90 ? 12.999 -7.275 -11.268 1.00 98.12 90 ASP A CA 1
ATOM 709 C C . ASP A 1 90 ? 13.715 -6.234 -10.404 1.00 98.12 90 ASP A C 1
ATOM 711 O O . ASP A 1 90 ? 14.919 -6.331 -10.146 1.00 98.12 90 ASP A O 1
ATOM 715 N N . ARG A 1 91 ? 12.971 -5.223 -9.949 1.00 97.69 91 ARG A N 1
ATOM 716 C CA . ARG A 1 91 ? 13.515 -4.144 -9.120 1.00 97.69 91 ARG A CA 1
ATOM 717 C C . ARG A 1 91 ? 12.612 -3.872 -7.932 1.00 97.69 91 ARG A C 1
ATOM 719 O O . ARG A 1 91 ? 11.458 -3.510 -8.125 1.00 97.69 91 ARG A O 1
ATOM 726 N N . THR A 1 92 ? 13.168 -3.925 -6.729 1.00 98.31 92 THR A N 1
ATOM 727 C CA . THR A 1 92 ? 12.468 -3.525 -5.505 1.00 98.31 92 THR A CA 1
ATOM 728 C C . THR A 1 92 ? 12.816 -2.092 -5.130 1.00 98.31 92 THR A C 1
ATOM 730 O O . THR A 1 92 ? 13.977 -1.682 -5.186 1.00 98.31 92 THR A O 1
ATOM 733 N N . VAL A 1 93 ? 11.793 -1.324 -4.773 1.00 98.12 93 VAL A N 1
ATOM 734 C CA . VAL A 1 93 ? 11.913 -0.012 -4.141 1.00 98.12 93 VAL A CA 1
ATOM 735 C C . VAL A 1 93 ? 11.381 -0.133 -2.723 1.00 98.12 93 VAL A C 1
ATOM 737 O O . VAL A 1 93 ? 10.293 -0.663 -2.513 1.00 98.12 93 VAL A O 1
ATOM 740 N N . GLU A 1 94 ? 12.156 0.367 -1.771 1.00 98.50 94 GLU A N 1
ATOM 741 C CA . GLU A 1 94 ? 11.786 0.427 -0.360 1.00 98.50 94 GLU A CA 1
ATOM 742 C C . GLU A 1 94 ? 11.388 1.863 -0.025 1.00 98.50 94 GLU A C 1
ATOM 744 O O . GLU A 1 94 ? 11.998 2.826 -0.501 1.00 98.50 94 GLU A O 1
ATOM 749 N N . SER A 1 95 ? 10.319 2.026 0.741 1.00 98.56 95 SER A N 1
ATOM 750 C CA . SER A 1 95 ? 9.849 3.316 1.230 1.00 98.56 95 SER A CA 1
ATOM 751 C C . SER A 1 95 ? 9.422 3.168 2.681 1.00 98.56 95 SER A C 1
ATOM 753 O O . SER A 1 95 ? 8.683 2.250 3.014 1.00 98.56 95 SER A O 1
ATOM 755 N N . PHE A 1 96 ? 9.853 4.106 3.511 1.00 98.50 96 PHE A N 1
ATOM 756 C CA . PHE A 1 96 ? 9.524 4.168 4.931 1.00 98.50 96 PHE A CA 1
ATOM 757 C C . PHE A 1 96 ? 8.773 5.466 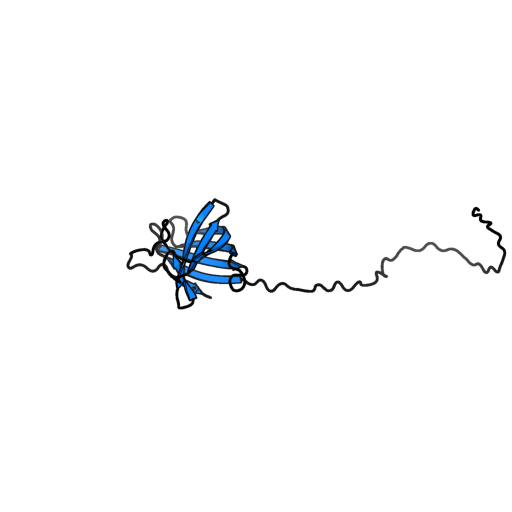5.216 1.00 98.50 96 PHE A C 1
ATOM 759 O O . PHE A 1 96 ? 8.792 6.391 4.390 1.00 98.50 96 PHE A O 1
ATOM 766 N N . GLY A 1 97 ? 8.120 5.543 6.368 1.00 98.44 97 GLY A N 1
ATOM 767 C CA . GLY A 1 97 ? 7.506 6.767 6.868 1.00 98.44 97 GLY A CA 1
ATOM 768 C C . GLY A 1 97 ? 6.351 6.480 7.812 1.00 98.44 97 GLY A C 1
ATOM 769 O O . GLY A 1 97 ? 6.209 5.367 8.310 1.00 98.44 97 GLY A O 1
ATOM 770 N N . SER A 1 98 ? 5.480 7.469 7.989 1.00 98.44 98 SER A N 1
ATOM 771 C CA . SER A 1 98 ? 4.353 7.367 8.909 1.00 98.44 98 SER A CA 1
ATOM 772 C C . SER A 1 98 ? 3.034 7.079 8.200 1.00 98.44 98 SER A C 1
ATOM 774 O O . SER A 1 98 ? 2.829 7.432 7.034 1.00 98.44 98 SER A O 1
ATOM 776 N N . TYR A 1 99 ? 2.107 6.446 8.911 1.00 98.44 99 TYR A N 1
ATOM 777 C CA . TYR A 1 99 ? 0.729 6.286 8.476 1.00 98.44 99 TYR A CA 1
ATOM 778 C C . TYR A 1 99 ? -0.251 6.914 9.462 1.00 98.44 99 TYR A C 1
ATOM 780 O O . TYR A 1 99 ? 0.017 7.018 10.658 1.00 98.44 99 TYR A O 1
ATOM 788 N N . GLU A 1 100 ? -1.427 7.277 8.957 1.00 97.62 100 GLU A N 1
ATOM 789 C CA . GLU A 1 100 ? -2.569 7.706 9.762 1.00 97.62 100 GLU A CA 1
ATOM 790 C C . GLU A 1 100 ? -3.867 7.081 9.239 1.00 97.62 100 GLU A C 1
ATOM 792 O O . GLU A 1 100 ? -4.097 7.003 8.030 1.00 97.62 100 GLU A O 1
ATOM 797 N N . ILE A 1 101 ? -4.745 6.673 10.155 1.00 95.62 101 ILE A N 1
ATOM 798 C CA . ILE A 1 101 ? -6.083 6.158 9.863 1.00 95.62 101 ILE A CA 1
ATOM 799 C C . ILE A 1 101 ? -7.099 7.291 10.006 1.00 95.62 101 ILE A C 1
ATOM 801 O O . ILE A 1 101 ? -7.459 7.725 11.109 1.00 95.62 101 ILE A O 1
ATOM 805 N N . GLN A 1 102 ? -7.637 7.717 8.875 1.00 91.88 102 GLN A N 1
ATOM 806 C CA . GLN A 1 102 ? -8.655 8.750 8.744 1.00 91.88 102 GLN A CA 1
ATOM 807 C C . GLN A 1 102 ? -10.027 8.109 8.503 1.00 91.88 102 GLN A C 1
ATOM 809 O O . GLN A 1 102 ? -10.127 6.967 8.061 1.00 91.88 102 GLN A O 1
ATOM 814 N N . ARG A 1 103 ? -11.106 8.830 8.811 1.00 85.25 103 ARG A N 1
ATOM 815 C CA . ARG A 1 103 ? -12.462 8.444 8.393 1.00 85.25 103 ARG A CA 1
ATOM 816 C C . ARG A 1 103 ? -12.761 9.133 7.063 1.00 85.25 103 ARG A C 1
ATOM 818 O O . ARG A 1 103 ? -12.458 10.320 6.928 1.00 85.25 103 ARG A O 1
ATOM 825 N N . LEU A 1 104 ? -13.339 8.416 6.103 1.00 74.19 104 LEU A N 1
ATOM 826 C CA . LEU A 1 104 ? -13.774 9.023 4.848 1.00 74.19 104 LEU A CA 1
ATOM 827 C C . LEU A 1 104 ? -14.934 10.011 5.105 1.00 74.19 104 LEU A C 1
ATOM 829 O O . LEU A 1 104 ? -15.812 9.720 5.920 1.00 74.19 104 LEU A O 1
ATOM 833 N N . PRO A 1 105 ? -14.959 11.192 4.455 1.00 68.38 105 PRO A N 1
ATOM 834 C CA . PRO A 1 105 ? -16.071 12.131 4.592 1.00 68.38 105 PRO A CA 1
ATOM 835 C C . PRO A 1 105 ? -17.404 11.458 4.252 1.00 68.38 105 PRO A C 1
ATOM 837 O O . PRO A 1 105 ? -17.501 10.763 3.244 1.00 68.38 105 PRO A O 1
ATOM 840 N N . ASP A 1 106 ? -18.415 11.663 5.097 1.00 72.12 106 ASP A N 1
ATOM 841 C CA . ASP A 1 106 ? -19.767 11.109 4.934 1.00 72.12 106 ASP A CA 1
ATOM 842 C C . ASP A 1 106 ? -19.850 9.564 4.866 1.00 72.12 106 ASP A C 1
ATOM 844 O O . ASP A 1 106 ? -20.873 9.021 4.448 1.00 72.12 106 ASP A O 1
ATOM 848 N N . SER A 1 107 ? -18.809 8.851 5.320 1.00 73.12 107 SER A N 1
ATOM 849 C CA . SER A 1 107 ? -18.781 7.388 5.426 1.00 73.12 107 SER A CA 1
ATOM 850 C C . SER A 1 107 ? -18.253 6.921 6.791 1.00 73.12 107 SER A C 1
ATOM 852 O O . SER A 1 107 ? -17.526 7.636 7.482 1.00 73.12 107 SER A O 1
ATOM 854 N N . GLU A 1 108 ? -18.624 5.706 7.196 1.00 72.50 108 GLU A N 1
ATOM 855 C CA . GLU A 1 108 ? -17.970 5.007 8.313 1.00 72.50 108 GLU A CA 1
ATOM 856 C C . GLU A 1 108 ? -16.671 4.310 7.883 1.00 72.50 108 GLU A C 1
ATOM 858 O O . GLU A 1 108 ? -15.899 3.864 8.734 1.00 72.50 108 GLU A O 1
ATOM 863 N N . ASP A 1 109 ? -16.407 4.272 6.577 1.00 81.12 109 ASP A N 1
ATOM 864 C CA . ASP A 1 109 ? -15.219 3.666 5.997 1.00 81.12 109 ASP A CA 1
ATOM 865 C C . ASP A 1 109 ? -13.948 4.381 6.466 1.00 81.12 109 ASP A C 1
ATOM 867 O O . ASP A 1 109 ? -13.884 5.609 6.629 1.00 81.12 109 ASP A O 1
ATOM 871 N N . GLN A 1 110 ? -12.902 3.586 6.666 1.00 91.38 110 GLN A N 1
ATOM 872 C CA . GLN A 1 110 ? -11.601 4.071 7.091 1.00 91.38 110 GLN A CA 1
ATOM 873 C C . GLN A 1 110 ? -10.644 4.130 5.907 1.00 91.38 110 GLN A C 1
ATOM 875 O O . GLN A 1 110 ? -10.585 3.224 5.078 1.00 91.38 110 GLN A O 1
ATOM 880 N N . MET A 1 111 ? -9.855 5.196 5.869 1.00 93.88 111 MET A N 1
ATOM 881 C CA . MET A 1 111 ? -8.771 5.379 4.920 1.00 93.88 111 MET A CA 1
ATOM 882 C C . MET A 1 111 ? -7.448 5.392 5.674 1.00 93.88 111 MET A C 1
ATOM 884 O O . MET A 1 111 ? -7.274 6.167 6.611 1.00 93.88 111 MET A O 1
ATOM 888 N N . ILE A 1 112 ? -6.503 4.570 5.240 1.00 97.12 112 ILE A N 1
ATOM 889 C CA . ILE A 1 112 ? -5.117 4.617 5.695 1.00 97.12 112 ILE A CA 1
ATOM 890 C C . ILE A 1 112 ? -4.344 5.491 4.713 1.00 97.12 112 ILE A C 1
ATOM 892 O O . ILE A 1 112 ? -4.371 5.257 3.502 1.00 97.12 112 ILE A O 1
ATOM 896 N N . VAL A 1 113 ? -3.662 6.506 5.232 1.00 97.75 113 VAL A N 1
ATOM 897 C CA . VAL A 1 113 ? -2.795 7.387 4.449 1.00 97.75 113 VAL A CA 1
ATOM 898 C C . VAL A 1 113 ? -1.359 7.125 4.856 1.00 97.75 113 VAL A C 1
ATOM 900 O O . VAL A 1 113 ? -0.997 7.393 5.996 1.00 97.75 113 VAL A O 1
ATOM 903 N N . LEU A 1 114 ? -0.553 6.613 3.928 1.00 98.56 114 LEU A N 1
ATOM 904 C CA . LEU A 1 114 ? 0.891 6.483 4.095 1.00 98.56 114 LEU A CA 1
ATOM 905 C C . LEU A 1 114 ? 1.556 7.762 3.597 1.00 98.56 114 LEU A C 1
ATOM 907 O O . LEU A 1 114 ? 1.317 8.177 2.459 1.00 98.56 114 LEU A O 1
ATOM 911 N N . ASN A 1 115 ? 2.406 8.364 4.418 1.00 98.50 115 ASN A N 1
ATOM 912 C CA . ASN A 1 115 ? 3.258 9.479 4.047 1.00 98.50 115 ASN A CA 1
ATOM 913 C C . ASN A 1 115 ? 4.720 9.041 4.122 1.00 98.50 115 ASN A C 1
ATOM 915 O O . ASN A 1 115 ? 5.306 8.931 5.196 1.00 98.50 115 ASN A O 1
ATOM 919 N N . THR A 1 116 ? 5.298 8.764 2.960 1.00 98.44 116 THR A N 1
ATOM 920 C CA . THR A 1 116 ? 6.704 8.353 2.869 1.00 98.44 116 THR A CA 1
ATOM 921 C C . THR A 1 116 ? 7.652 9.495 3.259 1.00 98.44 116 THR A C 1
ATOM 923 O O . THR A 1 116 ? 7.309 10.672 3.144 1.00 98.44 116 THR A O 1
ATOM 926 N N . GLU A 1 117 ? 8.898 9.173 3.603 1.00 98.12 117 GLU A N 1
ATOM 927 C CA . GLU A 1 117 ? 9.949 10.163 3.904 1.00 98.12 117 GLU A CA 1
ATOM 928 C C . GLU A 1 117 ? 10.183 11.196 2.783 1.00 98.12 117 GLU A C 1
ATOM 930 O O . GLU A 1 117 ? 10.608 12.324 3.039 1.00 98.12 117 GLU A O 1
ATOM 935 N N . ASN A 1 118 ? 9.890 10.842 1.524 1.00 96.94 118 ASN A N 1
ATOM 936 C CA . ASN A 1 118 ? 9.996 11.758 0.384 1.00 96.94 118 ASN A CA 1
ATOM 937 C C . ASN A 1 118 ? 8.707 12.562 0.111 1.00 96.94 118 ASN A C 1
ATOM 939 O O . ASN A 1 118 ? 8.623 13.258 -0.901 1.00 96.94 118 ASN A O 1
ATOM 943 N N . ASN A 1 119 ? 7.739 12.517 1.030 1.00 97.19 119 ASN A N 1
ATOM 944 C CA . ASN A 1 119 ? 6.426 13.162 0.968 1.00 97.19 119 ASN A CA 1
ATOM 945 C C . ASN A 1 119 ? 5.496 12.634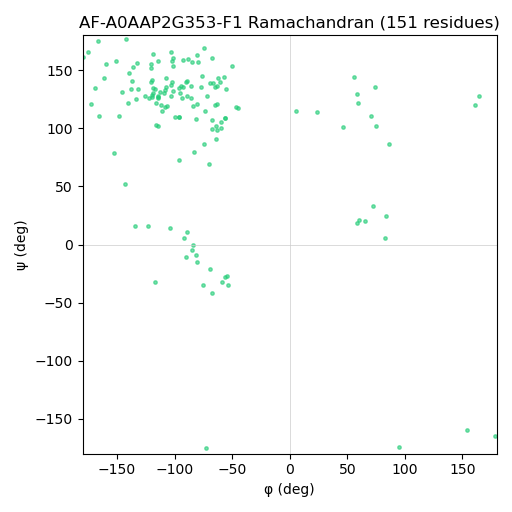 -0.140 1.00 97.19 119 ASN A C 1
ATOM 947 O O . ASN A 1 119 ? 4.543 13.315 -0.530 1.00 97.19 119 ASN A O 1
ATOM 951 N N . ARG A 1 120 ? 5.737 11.424 -0.668 1.00 97.56 120 ARG A N 1
ATOM 952 C CA . ARG A 1 120 ? 4.731 10.712 -1.469 1.00 97.56 120 ARG A CA 1
ATOM 953 C C . ARG A 1 120 ? 3.619 10.211 -0.551 1.00 97.56 120 ARG A C 1
ATOM 955 O O . ARG A 1 120 ? 3.896 9.499 0.415 1.00 97.56 120 ARG A O 1
ATOM 962 N N . LEU A 1 121 ? 2.380 10.542 -0.917 1.00 97.88 121 LEU A N 1
ATOM 963 C CA . LEU A 1 121 ? 1.167 10.065 -0.260 1.00 97.88 121 LEU A CA 1
ATOM 964 C C . LEU A 1 121 ? 0.602 8.845 -0.992 1.00 97.88 121 LEU A C 1
ATOM 966 O O . LEU A 1 121 ? 0.397 8.898 -2.206 1.00 97.88 121 LEU A O 1
ATOM 970 N N . ILE A 1 122 ? 0.305 7.779 -0.254 1.00 98.12 122 ILE A N 1
ATOM 971 C CA . ILE A 1 122 ? -0.449 6.614 -0.738 1.00 98.12 122 ILE A CA 1
ATOM 972 C C . ILE A 1 122 ? -1.719 6.498 0.099 1.00 98.12 122 ILE A C 1
ATOM 974 O O . ILE A 1 122 ? -1.667 6.619 1.320 1.00 98.12 122 ILE A O 1
ATOM 978 N N . ARG A 1 123 ? -2.864 6.278 -0.550 1.00 97.50 123 ARG A N 1
ATOM 979 C CA . ARG A 1 123 ? -4.167 6.171 0.113 1.00 97.50 123 ARG A CA 1
ATOM 980 C C . ARG A 1 123 ? -4.747 4.786 -0.104 1.00 97.50 123 ARG A C 1
ATOM 982 O O . ARG A 1 123 ? -4.729 4.274 -1.221 1.00 97.50 123 ARG A O 1
ATOM 989 N N . LEU A 1 124 ? -5.245 4.193 0.969 1.00 97.50 124 LEU A N 1
ATOM 990 C CA . LEU A 1 124 ? -5.790 2.843 0.995 1.00 97.50 124 LEU A CA 1
ATOM 991 C C . LEU A 1 124 ? -7.137 2.879 1.715 1.00 97.50 124 LEU A C 1
ATOM 993 O O . LEU A 1 124 ? -7.237 3.480 2.780 1.00 97.50 124 LEU A O 1
ATOM 997 N N . SER A 1 125 ? -8.158 2.237 1.162 1.00 95.81 125 SER A N 1
ATOM 998 C CA . SER A 1 125 ? -9.414 1.976 1.873 1.00 95.81 125 SER A CA 1
ATOM 999 C C . SER A 1 125 ? -9.282 0.685 2.668 1.00 95.81 125 SER A C 1
ATOM 1001 O O . SER A 1 125 ? -8.762 -0.293 2.132 1.00 95.81 125 SER A O 1
ATOM 1003 N N . LEU A 1 126 ? -9.753 0.673 3.914 1.00 94.50 126 LEU A N 1
ATOM 1004 C CA . LEU A 1 126 ? -9.962 -0.556 4.676 1.00 94.50 126 LEU A CA 1
ATOM 1005 C C . LEU A 1 126 ? -11.328 -1.135 4.304 1.00 94.50 126 LEU A C 1
ATOM 1007 O O . LEU A 1 126 ? -12.348 -0.476 4.494 1.00 94.50 126 LEU A O 1
ATOM 1011 N N . GLU A 1 127 ? -11.345 -2.350 3.769 1.00 93.25 127 GLU A N 1
ATOM 1012 C CA . GLU A 1 127 ? -12.574 -3.047 3.387 1.00 93.25 127 GLU A CA 1
ATOM 1013 C C . GLU A 1 127 ? -13.149 -3.864 4.562 1.00 93.25 127 GLU A C 1
ATOM 1015 O O . GLU A 1 127 ? -12.429 -4.252 5.484 1.00 93.25 127 GLU A O 1
ATOM 1020 N N . ASP A 1 128 ? -14.441 -4.205 4.502 1.00 91.44 128 ASP A N 1
ATOM 1021 C CA . ASP A 1 128 ? -15.154 -4.961 5.553 1.00 91.44 128 ASP A CA 1
ATOM 1022 C C . ASP A 1 128 ? -14.517 -6.319 5.896 1.00 91.44 128 ASP A C 1
ATOM 1024 O O . ASP A 1 128 ? -14.666 -6.835 7.005 1.00 91.44 128 ASP A O 1
ATOM 1028 N N . ASN A 1 129 ? -13.827 -6.934 4.933 1.00 93.00 129 ASN A N 1
ATOM 1029 C CA . ASN A 1 129 ? -13.146 -8.214 5.116 1.00 93.00 129 ASN A CA 1
ATOM 1030 C C . ASN A 1 129 ? -11.740 -8.075 5.732 1.00 93.00 129 ASN A C 1
ATOM 1032 O O . ASN A 1 129 ? -11.073 -9.090 5.931 1.00 93.00 129 ASN A O 1
ATOM 1036 N N . GLY A 1 130 ? -11.300 -6.849 6.026 1.00 93.12 130 GLY A N 1
ATOM 1037 C CA . GLY A 1 130 ? -9.980 -6.541 6.566 1.00 93.12 130 GLY A CA 1
ATOM 1038 C C . GLY A 1 130 ? -8.871 -6.439 5.519 1.00 93.12 130 GLY A C 1
ATOM 1039 O O . GLY A 1 130 ? -7.715 -6.301 5.909 1.00 93.12 130 GLY A O 1
ATOM 1040 N N . ASP A 1 131 ? -9.185 -6.510 4.222 1.00 96.06 131 ASP A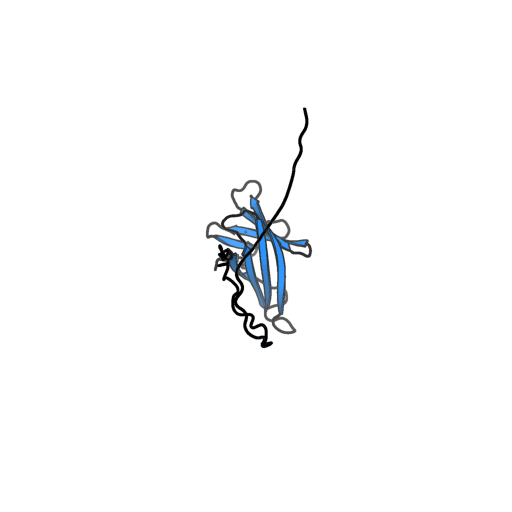 N 1
ATOM 1041 C CA . ASP A 1 131 ? -8.229 -6.225 3.149 1.00 96.06 131 ASP A CA 1
ATOM 1042 C C . ASP A 1 131 ? -8.093 -4.710 2.929 1.00 96.06 131 ASP A C 1
ATOM 1044 O O . ASP A 1 131 ? -8.945 -3.918 3.339 1.00 96.06 131 ASP A O 1
ATOM 1048 N N . LEU A 1 132 ? -7.019 -4.304 2.250 1.00 97.38 132 LEU A N 1
ATOM 1049 C CA . LEU A 1 132 ? -6.822 -2.923 1.817 1.00 97.38 132 LEU A CA 1
ATOM 1050 C C . LEU A 1 132 ? -7.015 -2.802 0.309 1.00 97.38 132 LEU A C 1
ATOM 1052 O O . LEU A 1 132 ? -6.557 -3.659 -0.439 1.00 97.38 132 LEU A O 1
ATOM 1056 N N . THR A 1 133 ? -7.602 -1.707 -0.160 1.00 97.06 133 THR A N 1
ATOM 1057 C CA . THR A 1 133 ? -7.678 -1.388 -1.595 1.00 97.06 133 THR A CA 1
ATOM 1058 C C . THR A 1 133 ? -6.967 -0.072 -1.869 1.00 97.06 133 THR A C 1
ATOM 1060 O O . THR A 1 133 ? -7.259 0.920 -1.202 1.00 97.06 133 THR A O 1
ATOM 1063 N N . LEU A 1 134 ? -6.050 -0.030 -2.845 1.00 97.56 134 LEU A N 1
ATOM 1064 C CA . LEU A 1 134 ? -5.436 1.238 -3.259 1.00 97.56 134 LEU A CA 1
ATOM 1065 C C . LEU A 1 134 ? -6.493 2.192 -3.827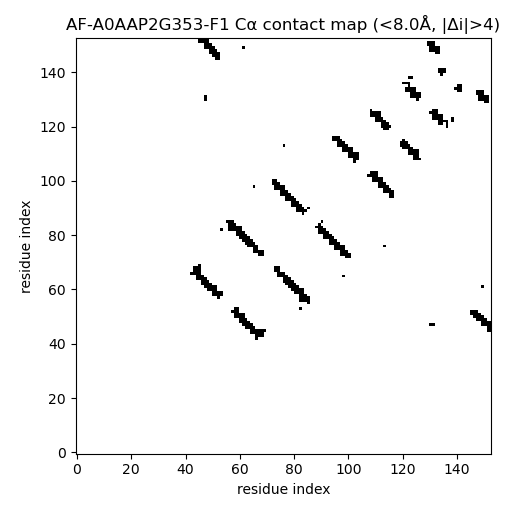 1.00 97.56 134 LEU A C 1
ATOM 1067 O O . LEU A 1 134 ? -7.341 1.806 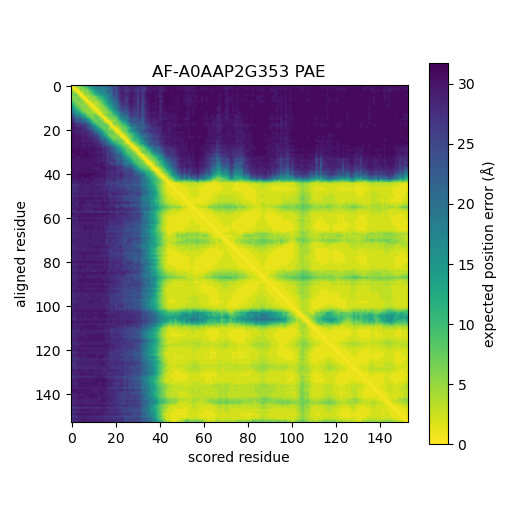-4.633 1.00 97.56 134 LEU A O 1
ATOM 1071 N N . LEU A 1 135 ? -6.388 3.451 -3.423 1.00 95.69 135 LEU A N 1
ATOM 1072 C CA . LEU A 1 135 ? -7.190 4.566 -3.910 1.00 95.69 135 LEU A CA 1
ATOM 1073 C C . LEU A 1 135 ? -6.371 5.415 -4.888 1.00 95.69 135 LEU A C 1
ATOM 1075 O O . LEU A 1 135 ? -5.146 5.291 -4.976 1.00 95.69 135 LEU A O 1
ATOM 1079 N N . ASP A 1 136 ? -7.051 6.282 -5.629 1.00 94.06 136 ASP A N 1
ATOM 1080 C CA . ASP A 1 136 ? -6.389 7.265 -6.484 1.00 94.06 136 ASP A CA 1
ATOM 1081 C C . ASP A 1 136 ? -5.722 8.407 -5.682 1.00 94.06 136 ASP A C 1
ATOM 1083 O O . ASP A 1 136 ? -5.645 8.405 -4.445 1.00 94.06 136 ASP A O 1
ATOM 1087 N N . GLN A 1 137 ? -5.185 9.398 -6.399 1.00 91.62 137 GLN A N 1
ATOM 1088 C CA . GLN A 1 137 ? -4.461 10.518 -5.792 1.00 91.62 137 GLN A CA 1
ATOM 1089 C C . GLN A 1 137 ? -5.383 11.455 -5.002 1.00 91.62 137 GLN A C 1
ATOM 1091 O O . GLN A 1 137 ? -4.914 12.168 -4.110 1.00 91.62 137 GLN A O 1
ATOM 1096 N N . GLU A 1 138 ? -6.677 11.423 -5.289 1.00 91.06 138 GLU A N 1
ATOM 1097 C CA . GLU A 1 138 ? -7.739 12.178 -4.642 1.00 91.06 138 GLU A CA 1
ATOM 1098 C C . GLU A 1 138 ? -8.347 11.416 -3.450 1.00 91.06 138 GLU A C 1
ATOM 1100 O O . GLU A 1 138 ? -9.070 12.010 -2.649 1.00 91.06 138 GLU A O 1
ATOM 1105 N N . GLY A 1 139 ? -8.012 10.132 -3.284 1.00 91.00 139 GLY A N 1
ATOM 1106 C CA . GLY A 1 139 ? -8.554 9.262 -2.240 1.00 91.00 139 GLY A CA 1
ATOM 1107 C C . GLY A 1 139 ? -9.901 8.639 -2.605 1.00 91.00 139 GLY A C 1
ATOM 1108 O O . GLY A 1 139 ? -10.671 8.293 -1.711 1.00 91.00 139 GLY A O 1
ATOM 1109 N N . GLN A 1 140 ? -10.207 8.511 -3.895 1.00 91.31 140 GLN A N 1
ATOM 1110 C CA . GLN A 1 140 ? -11.406 7.850 -4.403 1.00 91.31 140 GLN A CA 1
ATOM 1111 C C . GLN A 1 140 ? -11.092 6.437 -4.902 1.00 91.31 140 GLN A C 1
ATOM 1113 O O . GLN A 1 140 ? -9.940 6.069 -5.154 1.00 91.31 140 GLN A O 1
ATOM 1118 N N . LYS A 1 141 ? -12.137 5.610 -5.013 1.00 91.56 141 LYS A N 1
ATOM 1119 C CA . LYS A 1 141 ? -12.007 4.257 -5.562 1.00 91.56 141 LYS A CA 1
ATOM 1120 C C . LYS A 1 141 ? -11.599 4.342 -7.032 1.00 91.56 141 LYS A C 1
ATOM 1122 O O . LYS A 1 141 ? -12.157 5.120 -7.799 1.00 91.56 141 LYS A O 1
ATOM 1127 N N . ILE A 1 142 ? -10.637 3.511 -7.423 1.00 92.75 142 ILE A N 1
ATOM 1128 C CA . ILE A 1 142 ? -10.163 3.446 -8.805 1.00 92.75 142 ILE A CA 1
ATOM 1129 C C . ILE A 1 142 ? -11.228 2.752 -9.664 1.00 92.75 142 ILE A C 1
ATOM 1131 O O . ILE A 1 142 ? -11.480 1.556 -9.516 1.00 92.75 142 ILE A O 1
ATOM 1135 N N . GLU A 1 143 ? -11.817 3.488 -10.604 1.00 93.44 143 GLU A N 1
ATOM 1136 C CA . GLU A 1 143 ? -12.791 2.966 -11.569 1.00 93.44 143 GLU A CA 1
ATOM 1137 C C . GLU A 1 143 ? -12.086 2.132 -12.655 1.00 93.44 143 GLU A C 1
ATOM 1139 O O . GLU A 1 143 ? -11.694 2.628 -13.715 1.00 93.44 143 GLU A O 1
ATOM 1144 N N . SER A 1 144 ? -11.876 0.844 -12.378 1.00 92.88 144 SER A N 1
ATOM 1145 C CA . SER A 1 144 ? -11.187 -0.092 -13.272 1.00 92.88 144 SER A CA 1
ATOM 1146 C C . SER A 1 144 ? -11.679 -1.528 -13.082 1.00 92.88 144 SER A C 1
ATOM 1148 O O . SER A 1 144 ? -12.196 -1.898 -12.034 1.00 92.88 144 SER A O 1
ATOM 1150 N N . SER A 1 145 ? -11.480 -2.366 -14.104 1.00 94.06 145 SER A N 1
ATOM 1151 C CA . SER A 1 145 ? -11.693 -3.823 -14.004 1.00 94.06 145 SER A CA 1
ATOM 1152 C C . SER A 1 145 ? -10.482 -4.573 -13.437 1.00 94.06 145 SER A C 1
ATOM 1154 O O . SER A 1 145 ? -10.533 -5.790 -13.254 1.00 94.06 145 SER A O 1
ATOM 1156 N N . LEU A 1 146 ? -9.377 -3.863 -13.200 1.00 96.25 146 LEU A N 1
ATOM 1157 C CA . LEU A 1 146 ? -8.137 -4.430 -12.690 1.00 96.25 146 LEU A CA 1
ATOM 1158 C C . LEU A 1 146 ? -8.144 -4.517 -11.156 1.00 96.25 146 LEU A C 1
ATOM 1160 O O . LEU A 1 146 ? -8.856 -3.781 -10.480 1.00 96.25 146 LEU A O 1
ATOM 1164 N N . ASN A 1 147 ? -7.322 -5.413 -10.608 1.00 95.88 147 ASN A N 1
ATOM 1165 C CA . ASN A 1 147 ? -7.238 -5.647 -9.167 1.00 95.88 147 ASN A CA 1
ATOM 1166 C C . ASN A 1 147 ? -6.265 -4.680 -8.476 1.00 95.88 147 ASN A C 1
ATOM 1168 O O . ASN A 1 147 ? -5.088 -4.651 -8.820 1.00 95.88 147 ASN A O 1
ATOM 1172 N N . TYR A 1 148 ? -6.735 -3.980 -7.445 1.00 97.50 148 TYR A N 1
ATOM 1173 C CA . TYR A 1 148 ? -5.930 -3.074 -6.615 1.00 97.50 148 TYR A CA 1
ATOM 1174 C C . TYR A 1 148 ? -5.972 -3.434 -5.121 1.00 97.50 148 TYR A C 1
ATOM 1176 O O . TYR A 1 148 ? -5.610 -2.618 -4.275 1.00 97.50 148 TYR A O 1
ATOM 1184 N N . SER A 1 149 ? -6.423 -4.647 -4.788 1.00 97.75 149 SER A N 1
ATOM 1185 C CA . SER A 1 149 ? -6.552 -5.106 -3.405 1.00 97.75 149 SER A CA 1
ATOM 1186 C C . SER A 1 149 ? -5.280 -5.786 -2.889 1.00 97.75 149 SER A C 1
ATOM 1188 O O . SER A 1 149 ? -4.639 -6.579 -3.588 1.00 97.75 149 SER A O 1
ATOM 1190 N N . LEU A 1 150 ? -4.959 -5.511 -1.629 1.00 98.62 150 LEU A N 1
ATOM 1191 C CA . LEU A 1 150 ? -3.891 -6.092 -0.831 1.00 98.62 150 LEU A CA 1
ATOM 1192 C C . LEU A 1 150 ? -4.523 -6.877 0.314 1.00 98.62 150 LEU A C 1
ATOM 1194 O O . LEU A 1 150 ? -5.326 -6.351 1.082 1.00 98.62 150 LEU A O 1
ATOM 1198 N N . LYS A 1 151 ? -4.138 -8.140 0.441 1.00 98.38 151 LYS A N 1
ATOM 1199 C CA . LYS A 1 151 ? -4.671 -9.032 1.462 1.00 98.38 151 LYS A CA 1
ATOM 1200 C C . LYS A 1 151 ? -3.841 -8.971 2.720 1.00 98.38 151 LYS A C 1
ATOM 1202 O O . LYS A 1 151 ? -2.610 -8.985 2.636 1.00 98.38 151 LYS A O 1
ATOM 1207 N N . ARG A 1 152 ? -4.504 -8.994 3.871 1.00 96.56 152 ARG A N 1
ATOM 1208 C CA . ARG A 1 152 ? -3.821 -9.226 5.144 1.00 96.56 152 ARG A CA 1
ATOM 1209 C C . ARG A 1 152 ? -3.145 -10.607 5.137 1.00 96.56 152 ARG A C 1
ATOM 1211 O O . ARG A 1 152 ? -3.700 -11.568 4.596 1.00 96.56 152 ARG A O 1
ATOM 1218 N N . LYS A 1 153 ? -1.935 -10.684 5.688 1.00 93.81 153 LYS A N 1
ATOM 1219 C CA . LYS A 1 153 ? -1.157 -11.924 5.837 1.00 93.81 153 LYS A CA 1
ATOM 1220 C C . LYS A 1 153 ? -1.439 -12.650 7.141 1.00 93.81 153 LYS A C 1
ATOM 1222 O O . LYS A 1 153 ? -1.729 -11.970 8.147 1.00 93.81 153 LYS A O 1
#

Sequence (153 aa):
MKTALTSTVILLGLLACESKETHHTSPADRQREEVNLGGLEESNWVTYQGSIPCADCERIEIEIRLENYEQERSGEFDLYETYVGTRDGDRTVESFGSYEIQRLPDSEDQMIVLNTENNRLIRLSLEDNGDLTLLDQEGQKIESSLNYSLKRK